Protein AF-A0AAJ1EIU1-F1 (afdb_monomer)

Structure (mmCIF, N/CA/C/O backbone):
data_AF-A0AAJ1EIU1-F1
#
_entry.id   AF-A0AAJ1EIU1-F1
#
loop_
_atom_site.group_PDB
_atom_site.id
_atom_site.type_symbol
_atom_site.label_atom_id
_atom_site.label_alt_id
_atom_site.label_comp_id
_atom_site.label_asym_id
_atom_site.label_entity_id
_atom_site.label_seq_id
_atom_site.pdbx_PDB_ins_code
_atom_site.Cartn_x
_atom_site.Cartn_y
_atom_site.Cartn_z
_atom_site.occupancy
_atom_site.B_iso_or_equiv
_atom_site.auth_seq_id
_atom_site.auth_comp_id
_atom_site.auth_asym_id
_atom_site.auth_atom_id
_atom_site.pdbx_PDB_model_num
ATOM 1 N N . MET A 1 1 ?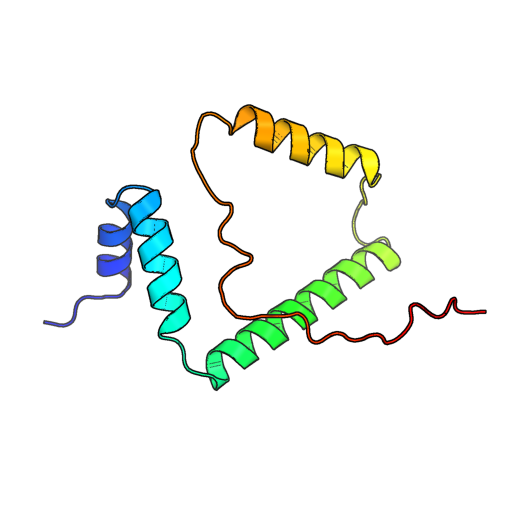 -27.892 1.397 17.058 1.00 46.09 1 MET A N 1
ATOM 2 C CA . MET A 1 1 ? -27.860 2.517 16.094 1.00 46.09 1 MET A CA 1
ATOM 3 C C . MET A 1 1 ? -26.888 2.152 14.993 1.00 46.09 1 MET A C 1
ATOM 5 O O . MET A 1 1 ? -25.786 1.737 15.324 1.00 46.09 1 MET A O 1
ATOM 9 N N . ALA A 1 2 ? -27.302 2.213 13.727 1.00 58.06 2 ALA A N 1
ATOM 10 C CA . ALA A 1 2 ? -26.422 1.883 12.610 1.00 58.06 2 ALA A CA 1
ATOM 11 C C . ALA A 1 2 ? -25.461 3.055 12.371 1.00 58.06 2 ALA A C 1
ATOM 13 O O . ALA A 1 2 ? -25.874 4.132 11.947 1.00 58.06 2 ALA A O 1
ATOM 14 N N . THR A 1 3 ? -24.191 2.870 12.715 1.00 75.62 3 THR A N 1
ATOM 15 C CA . THR A 1 3 ? -23.123 3.803 12.349 1.00 75.62 3 THR A CA 1
ATOM 16 C C . THR A 1 3 ? -22.791 3.568 10.878 1.00 75.62 3 THR A C 1
ATOM 18 O O . THR A 1 3 ? -22.568 2.424 10.489 1.00 75.62 3 THR A O 1
ATOM 21 N N . THR A 1 4 ? -22.794 4.615 10.050 1.00 93.38 4 THR A N 1
ATOM 22 C CA . THR A 1 4 ? -22.440 4.479 8.629 1.00 93.38 4 THR A CA 1
ATOM 23 C C . THR A 1 4 ? -20.931 4.295 8.460 1.00 93.38 4 THR A C 1
ATOM 25 O O . THR A 1 4 ? -20.146 4.670 9.339 1.00 93.38 4 THR A O 1
ATOM 28 N N . VAL A 1 5 ? -20.517 3.722 7.327 1.00 93.44 5 VAL A N 1
ATOM 29 C CA . VAL A 1 5 ? -19.097 3.509 7.005 1.00 93.44 5 VAL A CA 1
ATOM 30 C C . VAL A 1 5 ? -18.349 4.841 6.966 1.00 93.44 5 VAL A C 1
ATOM 32 O O . VAL A 1 5 ? -17.242 4.941 7.485 1.00 93.44 5 VAL A O 1
ATOM 35 N N . GLU A 1 6 ? -18.980 5.886 6.435 1.00 93.69 6 GLU A N 1
ATOM 36 C CA . GLU A 1 6 ? -18.416 7.232 6.336 1.00 93.69 6 GLU A CA 1
ATOM 37 C C . GLU A 1 6 ? -18.124 7.802 7.725 1.00 93.69 6 GLU A C 1
ATOM 39 O O . GLU A 1 6 ? -17.029 8.298 7.975 1.00 93.69 6 GLU A O 1
ATOM 44 N N . LYS A 1 7 ? -19.060 7.642 8.668 1.00 94.31 7 LYS A N 1
ATOM 45 C CA . LYS A 1 7 ? -18.885 8.114 10.044 1.00 94.31 7 LYS A CA 1
ATOM 46 C C . LYS A 1 7 ? -17.767 7.361 10.773 1.00 94.31 7 LYS A C 1
ATOM 48 O O . LYS A 1 7 ? -17.003 7.972 11.517 1.00 94.31 7 LYS A O 1
ATOM 53 N N . LEU A 1 8 ? -17.636 6.051 10.546 1.00 94.50 8 LEU A N 1
ATOM 54 C CA . LEU A 1 8 ? -16.521 5.262 11.086 1.00 94.50 8 LEU A CA 1
ATOM 55 C C . LEU A 1 8 ? -15.181 5.671 10.463 1.00 94.50 8 LEU A C 1
ATOM 57 O O . LEU A 1 8 ? -14.178 5.749 11.170 1.00 94.50 8 LEU A O 1
ATOM 61 N N . ALA A 1 9 ? -15.160 5.963 9.161 1.00 94.44 9 ALA A N 1
ATOM 62 C CA . ALA A 1 9 ? -13.968 6.432 8.469 1.00 94.44 9 ALA A CA 1
ATOM 63 C C . ALA A 1 9 ? -13.521 7.804 8.994 1.00 94.44 9 ALA A C 1
ATOM 65 O O . ALA A 1 9 ? -12.345 7.972 9.309 1.00 94.44 9 ALA A O 1
ATOM 66 N N . GLU A 1 10 ? -14.444 8.753 9.170 1.00 95.69 10 GLU A N 1
ATOM 67 C CA . GLU A 1 10 ? -14.163 10.061 9.778 1.00 95.69 10 GLU A CA 1
ATOM 68 C C . GLU A 1 10 ? -13.550 9.909 11.174 1.00 95.69 10 GLU A C 1
ATOM 70 O O . GLU A 1 10 ? -12.505 10.494 11.465 1.00 95.69 10 GLU A O 1
ATOM 75 N N . GLN A 1 11 ? -14.138 9.057 12.018 1.00 95.38 11 GLN A N 1
ATOM 76 C CA . GLN A 1 11 ? -13.597 8.755 13.343 1.00 95.38 11 GLN A CA 1
ATOM 77 C C . GLN A 1 11 ? -12.207 8.117 13.263 1.00 95.38 11 GLN A C 1
ATOM 79 O O . GLN A 1 11 ? -11.301 8.532 13.985 1.00 95.38 11 GLN A O 1
ATOM 84 N N . ALA A 1 12 ? -11.999 7.159 12.359 1.00 95.88 12 ALA A N 1
ATOM 85 C CA . ALA A 1 12 ? -10.695 6.542 12.146 1.00 95.88 12 ALA A CA 1
ATOM 86 C C . ALA A 1 12 ? -9.639 7.569 11.708 1.00 95.88 12 ALA A C 1
ATOM 88 O O . ALA A 1 12 ? -8.493 7.479 12.145 1.00 95.88 12 ALA A O 1
ATOM 89 N N . MET A 1 13 ? -10.003 8.581 10.913 1.00 96.56 13 MET A N 1
ATOM 90 C CA . MET A 1 13 ? -9.073 9.637 10.493 1.00 96.56 13 MET A CA 1
ATOM 91 C C . MET A 1 13 ? -8.587 10.514 11.654 1.00 96.56 13 MET A C 1
ATOM 93 O O . MET A 1 13 ? -7.480 11.045 11.574 1.00 96.56 13 MET A O 1
ATOM 97 N N . THR A 1 14 ? -9.341 10.606 12.756 1.00 97.06 14 THR A N 1
ATOM 98 C CA . THR A 1 14 ? -8.899 11.315 13.975 1.00 97.06 14 THR A CA 1
ATOM 99 C C . THR A 1 14 ? -7.813 10.574 14.761 1.00 97.06 14 THR A C 1
ATOM 101 O O . THR A 1 14 ? -7.127 11.179 15.586 1.00 97.06 14 THR A O 1
ATOM 104 N N . LEU A 1 15 ? -7.625 9.273 14.515 1.00 96.06 15 LEU A N 1
ATOM 105 C CA . LEU A 1 15 ? -6.644 8.473 15.241 1.00 96.06 15 LEU A CA 1
ATOM 106 C C . LEU A 1 15 ? -5.210 8.848 14.835 1.00 96.06 15 LEU A C 1
ATOM 108 O O . LEU A 1 15 ? -4.977 9.216 13.681 1.00 96.06 15 LEU A O 1
ATOM 112 N N . PRO A 1 16 ? -4.214 8.664 15.722 1.00 95.50 16 PRO A N 1
ATOM 113 C CA . PRO A 1 16 ? -2.805 8.737 15.348 1.00 95.50 16 PRO A CA 1
ATOM 114 C C . PRO A 1 16 ? -2.459 7.776 14.204 1.00 95.50 16 PRO A C 1
ATOM 116 O O . PRO A 1 16 ? -3.063 6.711 14.066 1.00 95.50 16 PRO A O 1
ATOM 119 N N . THR A 1 17 ? -1.444 8.120 13.406 1.00 89.69 17 THR A N 1
ATOM 120 C CA . THR A 1 17 ? -1.031 7.335 12.227 1.00 89.69 17 THR A CA 1
ATOM 121 C C . THR A 1 17 ? -0.787 5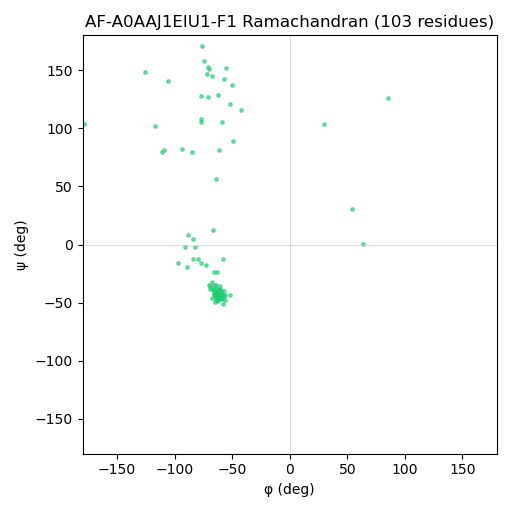.860 12.540 1.00 89.69 17 THR A C 1
ATOM 123 O O . THR A 1 17 ? -1.241 5.000 11.789 1.00 89.69 17 THR A O 1
ATOM 126 N N . GLU A 1 18 ? -0.121 5.555 13.654 1.00 90.69 18 GLU A N 1
ATOM 127 C CA . GLU A 1 18 ? 0.145 4.175 14.071 1.00 90.69 18 GLU A CA 1
ATOM 128 C C . GLU A 1 18 ? -1.150 3.400 14.356 1.00 90.69 18 GLU A C 1
ATOM 130 O O . GLU A 1 18 ? -1.333 2.290 13.855 1.00 90.69 18 GLU A O 1
ATOM 135 N N . SER A 1 19 ? -2.088 4.017 15.078 1.00 92.75 19 SER A N 1
ATOM 136 C CA . SER A 1 19 ? -3.393 3.428 15.388 1.00 92.75 19 SER A CA 1
ATOM 137 C C . SER A 1 19 ? -4.245 3.215 14.139 1.00 92.75 19 SER A C 1
ATOM 139 O O . SER A 1 19 ? -4.873 2.167 14.012 1.00 92.75 19 SER A O 1
ATOM 141 N N . ARG A 1 20 ? -4.231 4.155 13.181 1.00 95.94 20 ARG A N 1
ATOM 142 C CA . ARG A 1 20 ? -4.901 3.964 11.880 1.00 95.94 20 ARG A CA 1
ATOM 143 C C . ARG A 1 20 ? -4.322 2.778 11.127 1.00 95.94 20 ARG A C 1
ATOM 145 O O . ARG A 1 20 ? -5.063 1.979 10.568 1.00 95.94 20 ARG A O 1
ATOM 152 N N . ALA A 1 21 ? -3.000 2.659 11.130 1.00 91.69 21 ALA A N 1
ATOM 153 C CA . ALA A 1 21 ? -2.322 1.583 10.435 1.00 91.69 21 ALA A CA 1
ATOM 154 C C . ALA A 1 21 ? -2.615 0.218 11.090 1.00 91.69 21 ALA A C 1
ATOM 156 O O . ALA A 1 21 ? -2.831 -0.756 10.379 1.00 91.69 21 ALA A O 1
ATOM 157 N N . ARG A 1 22 ? -2.715 0.158 12.427 1.00 92.56 22 ARG A N 1
ATOM 158 C CA . ARG A 1 22 ? -3.174 -1.039 13.152 1.00 92.56 22 ARG A CA 1
ATOM 159 C C . ARG A 1 22 ? -4.638 -1.379 12.859 1.00 92.56 22 ARG A C 1
ATOM 161 O O . ARG A 1 22 ? -4.960 -2.545 12.681 1.00 92.56 22 ARG A O 1
ATOM 168 N N . LEU A 1 23 ? -5.521 -0.380 12.810 1.00 95.31 23 LEU A N 1
ATOM 169 C CA . LEU A 1 23 ? -6.929 -0.588 12.467 1.00 95.31 23 LEU A CA 1
ATOM 170 C C . LEU A 1 23 ? -7.081 -1.137 11.043 1.00 95.31 23 LEU A C 1
ATOM 172 O O . LEU A 1 23 ? -7.868 -2.049 10.828 1.00 95.31 23 LEU A O 1
ATOM 176 N N . ALA A 1 24 ? -6.304 -0.622 10.087 1.00 94.12 24 ALA A N 1
ATOM 177 C CA . ALA A 1 24 ? -6.283 -1.151 8.728 1.00 94.12 24 ALA A CA 1
ATOM 178 C C . ALA A 1 24 ? -5.850 -2.626 8.695 1.00 94.12 24 ALA A C 1
ATOM 180 O O . ALA A 1 24 ? -6.500 -3.419 8.020 1.00 94.12 24 ALA A O 1
ATOM 181 N N . ASP A 1 25 ? -4.812 -2.996 9.456 1.00 90.12 25 ASP A N 1
ATOM 182 C CA . ASP A 1 25 ? -4.357 -4.388 9.562 1.00 90.12 25 ASP A CA 1
ATOM 183 C C . ASP A 1 25 ? -5.503 -5.297 10.086 1.00 90.12 25 ASP A C 1
ATOM 185 O O . ASP A 1 25 ? -5.819 -6.306 9.459 1.00 90.12 25 ASP A O 1
ATOM 189 N N . LEU A 1 26 ? -6.223 -4.881 11.140 1.00 94.06 26 LEU A N 1
ATOM 190 C CA . LEU A 1 26 ? -7.378 -5.622 11.688 1.00 94.06 26 LEU A CA 1
ATOM 191 C C . LEU A 1 26 ? -8.554 -5.747 10.707 1.00 94.06 26 LEU A C 1
ATOM 193 O O . LEU A 1 26 ? -9.201 -6.789 10.640 1.00 94.06 26 LEU A O 1
ATOM 197 N N . LEU A 1 27 ? -8.858 -4.684 9.959 1.00 93.06 27 LEU A N 1
ATOM 198 C CA . LEU A 1 27 ? -9.940 -4.707 8.972 1.00 93.06 27 LEU A CA 1
ATOM 199 C C . LEU A 1 27 ? -9.625 -5.678 7.833 1.00 93.06 27 LEU A C 1
ATOM 201 O O . LEU A 1 27 ? -10.511 -6.402 7.391 1.00 93.06 27 LEU A O 1
ATOM 205 N N . VAL A 1 28 ? -8.368 -5.731 7.391 1.00 87.94 28 VAL A N 1
ATOM 206 C CA . VAL A 1 28 ? -7.929 -6.691 6.370 1.00 87.94 28 VAL A CA 1
ATOM 207 C C . VAL A 1 28 ? -8.015 -8.125 6.893 1.00 87.94 28 VAL A C 1
ATOM 209 O O . VAL A 1 28 ? -8.497 -8.995 6.175 1.00 87.94 28 VAL A O 1
ATOM 212 N N . GLU A 1 29 ? -7.601 -8.373 8.138 1.00 87.88 29 GLU A N 1
ATOM 213 C CA . GLU A 1 29 ? -7.710 -9.690 8.787 1.00 87.88 29 GLU A CA 1
ATOM 214 C C . GLU A 1 29 ? -9.163 -10.158 8.969 1.00 87.88 29 GLU A C 1
ATOM 216 O O . GLU A 1 29 ? -9.407 -11.358 9.070 1.00 87.88 29 GLU A O 1
ATOM 221 N N . SER A 1 30 ? -10.124 -9.230 9.004 1.00 90.94 30 SER A N 1
ATOM 222 C CA . SER A 1 30 ? -11.551 -9.548 9.145 1.00 90.94 30 SER A CA 1
ATOM 223 C C . SER A 1 30 ? -12.240 -9.994 7.853 1.00 90.94 30 SER A C 1
ATOM 225 O O . SER A 1 30 ? -13.365 -10.487 7.921 1.00 90.94 30 SER A O 1
ATOM 227 N N . LEU A 1 31 ? -11.596 -9.812 6.695 1.00 91.81 31 LEU A N 1
ATOM 228 C CA . LEU A 1 31 ? -12.144 -10.223 5.401 1.00 91.81 31 LEU A CA 1
ATOM 229 C C . LEU A 1 31 ? -12.130 -11.745 5.263 1.00 91.81 31 LEU A C 1
ATOM 231 O O . LEU A 1 31 ? -11.216 -12.415 5.754 1.00 91.81 31 LEU A O 1
ATOM 235 N N . ASP A 1 32 ? -13.117 -12.297 4.561 1.00 89.69 32 ASP A N 1
ATOM 236 C CA . ASP A 1 32 ? -13.152 -13.730 4.320 1.00 89.69 32 ASP A CA 1
ATOM 237 C C . ASP A 1 32 ? -12.142 -14.164 3.240 1.00 89.69 32 ASP A C 1
ATOM 239 O O . ASP A 1 32 ? -11.486 -13.368 2.556 1.00 89.69 32 ASP A O 1
ATOM 243 N N . THR A 1 33 ? -11.979 -15.479 3.088 1.00 85.00 33 THR A N 1
ATOM 244 C CA . THR A 1 33 ? -11.036 -16.032 2.108 1.00 85.00 33 THR A CA 1
ATOM 245 C C . THR A 1 33 ? -11.428 -15.694 0.665 1.00 85.00 33 THR A C 1
ATOM 247 O O . THR A 1 33 ? -10.545 -15.457 -0.158 1.00 85.00 33 THR A O 1
ATOM 250 N N . GLN A 1 34 ? -12.723 -15.625 0.341 1.00 87.44 34 GLN A N 1
ATOM 251 C CA . GLN A 1 34 ? -13.182 -15.336 -1.021 1.00 87.44 34 GLN A CA 1
ATOM 252 C C . GLN A 1 34 ? -12.874 -13.887 -1.419 1.00 87.44 34 GLN A C 1
ATOM 254 O O . GLN A 1 34 ? -12.475 -13.620 -2.559 1.00 87.44 34 GLN A O 1
ATOM 259 N N . GLU A 1 35 ? -13.012 -12.959 -0.477 1.00 84.94 35 GLU A N 1
ATOM 260 C CA . GLU A 1 35 ? -12.698 -11.542 -0.635 1.00 84.94 35 GLU A CA 1
ATOM 261 C C . GLU A 1 35 ? -11.198 -11.312 -0.796 1.00 84.94 35 GLU A C 1
ATOM 263 O O . GLU A 1 35 ? -10.777 -10.622 -1.731 1.00 84.94 35 GLU A O 1
ATOM 268 N N . LEU A 1 36 ? -10.374 -11.954 0.035 1.00 81.12 36 LEU A N 1
ATOM 269 C CA . LEU A 1 36 ? -8.917 -11.889 -0.094 1.00 81.12 36 LEU A CA 1
ATOM 270 C C . LEU A 1 36 ? -8.436 -12.449 -1.442 1.00 81.12 36 LEU A C 1
ATOM 272 O O . LEU A 1 36 ? -7.623 -11.820 -2.124 1.00 81.12 36 LEU A O 1
ATOM 276 N N . GLU A 1 37 ? -8.982 -13.583 -1.886 1.00 86.81 37 GLU A N 1
ATOM 277 C CA . GLU A 1 37 ? -8.677 -14.144 -3.206 1.00 86.81 37 GLU A CA 1
ATOM 278 C C . GLU A 1 37 ? -9.127 -13.232 -4.355 1.00 86.81 37 GLU A C 1
ATOM 280 O O . GLU A 1 37 ? -8.456 -13.133 -5.388 1.00 86.81 37 GLU A O 1
ATOM 285 N N . HIS A 1 38 ? -10.275 -12.565 -4.216 1.00 88.69 38 HIS A N 1
ATOM 286 C CA . HIS A 1 38 ? -10.741 -11.603 -5.208 1.00 88.69 38 HIS A CA 1
ATOM 287 C C . HIS A 1 38 ? -9.773 -10.422 -5.334 1.00 88.69 38 HIS A C 1
ATOM 289 O O . HIS A 1 38 ? -9.389 -10.067 -6.453 1.00 88.69 38 HIS A O 1
ATOM 295 N N . ILE A 1 39 ? -9.319 -9.871 -4.206 1.00 86.75 39 ILE A N 1
ATOM 296 C CA . ILE 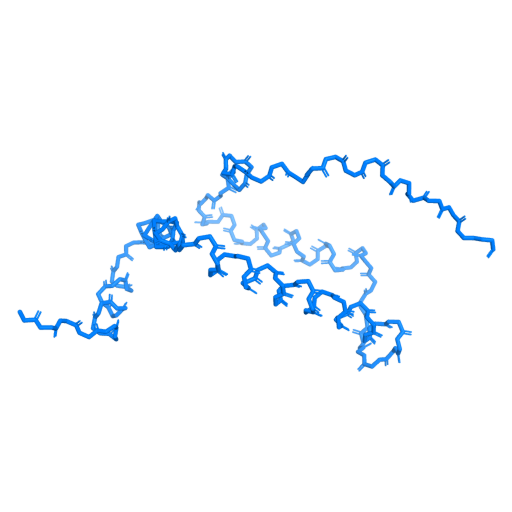A 1 39 ? -8.317 -8.800 -4.172 1.00 86.75 39 ILE A CA 1
ATOM 297 C C . ILE A 1 39 ? -7.020 -9.264 -4.846 1.00 86.75 39 ILE A C 1
ATOM 299 O O . ILE A 1 39 ? -6.505 -8.567 -5.723 1.00 86.75 39 ILE A O 1
ATOM 303 N N . ASP A 1 40 ? -6.526 -10.462 -4.534 1.00 88.19 40 ASP A N 1
ATOM 304 C CA . ASP A 1 40 ? -5.322 -11.011 -5.167 1.00 88.19 40 ASP A CA 1
ATOM 305 C C . ASP A 1 40 ? -5.446 -11.102 -6.692 1.00 88.19 40 ASP A C 1
ATOM 307 O O . ASP A 1 40 ? -4.528 -10.719 -7.427 1.00 88.19 40 ASP A O 1
ATOM 311 N N . ARG A 1 41 ? -6.595 -11.572 -7.195 1.00 92.69 41 ARG A N 1
ATOM 312 C CA . ARG A 1 41 ? -6.861 -11.641 -8.641 1.00 92.69 41 ARG A CA 1
ATOM 313 C C . ARG A 1 41 ? -6.801 -10.257 -9.287 1.00 92.69 41 ARG A C 1
ATOM 315 O O . ARG A 1 41 ? -6.204 -10.121 -10.359 1.00 92.69 41 ARG A O 1
ATOM 322 N N . LEU A 1 42 ? -7.364 -9.236 -8.638 1.00 95.00 42 LEU A N 1
ATOM 323 C CA . LEU A 1 42 ? -7.297 -7.851 -9.113 1.00 95.00 42 LEU A CA 1
ATOM 324 C C . LEU A 1 42 ? -5.854 -7.331 -9.147 1.00 95.00 42 LEU A C 1
ATOM 326 O O . LEU A 1 42 ? -5.445 -6.727 -10.140 1.00 95.00 42 LEU A O 1
ATOM 330 N N . TRP A 1 43 ? -5.052 -7.619 -8.120 1.00 94.12 43 TRP A N 1
ATOM 331 C CA . TRP A 1 43 ? -3.639 -7.231 -8.073 1.00 94.12 43 TRP A CA 1
ATOM 332 C C . TRP A 1 43 ? -2.815 -7.901 -9.174 1.00 94.12 43 TRP A C 1
ATOM 334 O O . TRP A 1 43 ? -2.005 -7.247 -9.835 1.00 94.12 43 TRP A O 1
ATOM 344 N N . VAL A 1 44 ? -3.043 -9.192 -9.428 1.00 96.50 44 VAL A N 1
ATOM 345 C CA . VAL A 1 44 ? -2.380 -9.919 -10.519 1.00 96.50 44 VAL A CA 1
ATOM 346 C C . VAL A 1 44 ? -2.770 -9.343 -11.880 1.00 96.50 44 VAL A C 1
ATOM 348 O O . VAL A 1 44 ? -1.902 -9.166 -12.743 1.00 96.50 44 VAL A O 1
ATOM 351 N N . ALA A 1 45 ? -4.052 -9.038 -12.089 1.00 96.00 45 ALA A N 1
ATOM 352 C CA . ALA A 1 45 ? -4.529 -8.418 -13.322 1.00 96.00 45 ALA A CA 1
ATOM 353 C C . ALA A 1 45 ? -3.874 -7.044 -13.544 1.00 96.00 45 ALA A C 1
ATOM 355 O O . ALA A 1 45 ? -3.350 -6.774 -14.628 1.00 96.00 45 ALA A O 1
ATOM 356 N N . GLU A 1 46 ? -3.812 -6.220 -12.498 1.00 97.12 46 GLU A N 1
ATOM 357 C CA . GLU A 1 46 ? -3.166 -4.910 -12.527 1.00 97.12 46 GLU A CA 1
ATOM 358 C C . GLU A 1 46 ? -1.669 -5.008 -12.842 1.00 97.12 46 GLU A C 1
ATOM 360 O O . GLU A 1 46 ? -1.159 -4.293 -13.709 1.00 97.12 46 GLU A O 1
ATOM 365 N N . ALA A 1 47 ? -0.956 -5.921 -12.180 1.00 96.56 47 ALA A N 1
ATOM 366 C CA . ALA A 1 47 ? 0.471 -6.130 -12.401 1.00 96.56 47 ALA A CA 1
ATOM 367 C C . ALA A 1 47 ? 0.762 -6.562 -13.848 1.00 96.56 47 ALA A C 1
ATOM 369 O O . ALA A 1 47 ? 1.676 -6.029 -14.487 1.00 96.56 47 ALA A O 1
ATOM 370 N N . LYS A 1 48 ? -0.045 -7.484 -14.396 1.00 97.75 48 LYS A N 1
ATOM 371 C CA . LYS A 1 48 ? 0.046 -7.906 -15.803 1.00 97.75 48 LYS A CA 1
ATOM 372 C C . LYS A 1 48 ? -0.204 -6.734 -16.749 1.00 97.75 48 LYS A C 1
ATOM 374 O O . LYS A 1 48 ? 0.591 -6.533 -17.667 1.00 97.75 48 LYS A O 1
ATOM 379 N N . ARG A 1 49 ? -1.244 -5.931 -16.496 1.00 97.75 49 ARG A N 1
ATOM 380 C CA . ARG A 1 49 ? -1.557 -4.746 -17.305 1.00 97.75 49 ARG A CA 1
ATOM 381 C C . ARG A 1 49 ? -0.387 -3.762 -17.325 1.00 97.75 49 ARG A C 1
ATOM 383 O O . ARG A 1 49 ? 0.084 -3.414 -18.403 1.00 97.75 49 ARG A O 1
ATOM 390 N N . ARG A 1 50 ? 0.150 -3.389 -16.155 1.00 95.44 50 ARG A N 1
ATOM 391 C CA 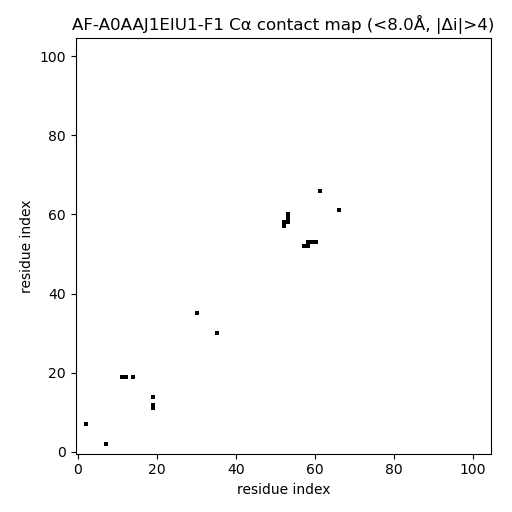. ARG A 1 50 ? 1.285 -2.449 -16.049 1.00 95.44 50 ARG A CA 1
ATOM 392 C C . ARG A 1 50 ? 2.532 -2.950 -16.770 1.00 95.44 50 ARG A C 1
ATOM 394 O O . ARG A 1 50 ? 3.184 -2.183 -17.474 1.00 95.44 50 ARG A O 1
ATOM 401 N N . ARG A 1 51 ? 2.858 -4.237 -16.630 1.00 95.56 51 ARG A N 1
ATOM 402 C CA . ARG A 1 51 ? 3.970 -4.861 -17.362 1.00 95.56 51 ARG A CA 1
ATOM 403 C C . ARG A 1 51 ? 3.766 -4.751 -18.874 1.00 95.56 51 ARG A C 1
ATOM 405 O O . ARG A 1 51 ? 4.703 -4.420 -19.601 1.00 95.56 51 ARG A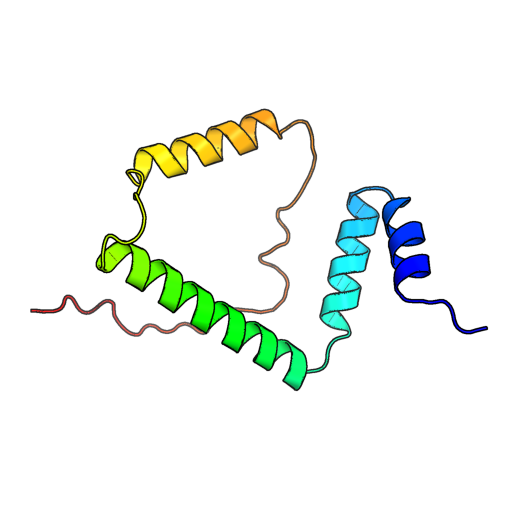 O 1
ATOM 412 N N . ASP A 1 52 ? 2.562 -5.052 -19.350 1.00 97.81 52 ASP A N 1
ATOM 413 C CA . ASP A 1 52 ? 2.254 -5.044 -20.777 1.00 97.81 52 ASP A CA 1
ATOM 414 C C . ASP A 1 52 ? 2.245 -3.626 -21.352 1.00 97.81 52 ASP A C 1
ATOM 416 O O . ASP A 1 52 ? 2.716 -3.435 -22.470 1.00 97.81 52 ASP A O 1
ATOM 420 N N . ASP A 1 53 ? 1.792 -2.628 -20.594 1.00 97.69 53 ASP A N 1
ATOM 421 C CA . ASP A 1 53 ? 1.853 -1.220 -20.997 1.00 97.69 53 ASP A CA 1
ATOM 422 C C . ASP A 1 53 ? 3.299 -0.744 -21.185 1.00 97.69 53 ASP A C 1
ATOM 424 O O . ASP A 1 53 ? 3.593 -0.052 -22.163 1.00 97.69 53 ASP A O 1
ATOM 428 N N . VAL A 1 54 ? 4.222 -1.173 -20.315 1.00 95.44 54 VAL A N 1
ATOM 429 C CA . VAL A 1 54 ? 5.663 -0.910 -20.476 1.00 95.44 54 VAL A CA 1
ATOM 430 C C . VAL A 1 54 ? 6.207 -1.603 -21.727 1.00 95.44 54 VAL A C 1
ATOM 432 O O . VAL A 1 54 ? 6.841 -0.957 -22.561 1.00 95.44 54 VAL A O 1
ATOM 435 N N . ARG A 1 55 ? 5.923 -2.901 -21.910 1.00 95.62 55 ARG A N 1
ATOM 436 C CA . ARG A 1 55 ? 6.390 -3.675 -23.079 1.00 95.62 55 ARG A CA 1
ATOM 437 C C . ARG 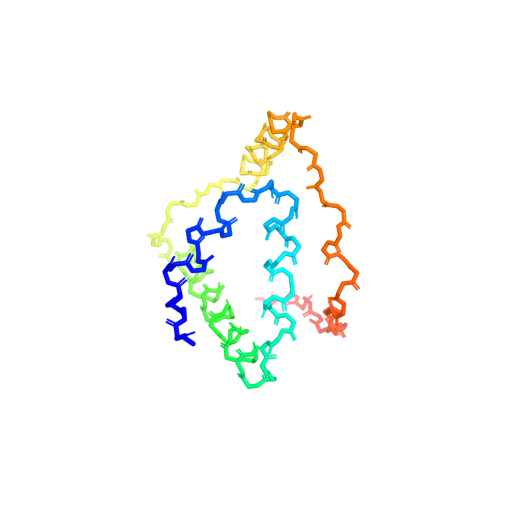A 1 55 ? 5.861 -3.116 -24.401 1.00 95.62 55 ARG A C 1
ATOM 439 O O . ARG A 1 55 ? 6.591 -3.076 -25.385 1.00 95.62 55 ARG A O 1
ATOM 446 N N . LYS A 1 56 ? 4.610 -2.653 -24.409 1.00 97.62 56 LYS A N 1
ATOM 447 C CA . LYS A 1 56 ? 3.941 -2.041 -25.567 1.00 97.62 56 LYS A CA 1
ATOM 448 C C . LYS A 1 56 ? 4.247 -0.547 -25.716 1.00 97.62 56 LYS A C 1
ATOM 450 O O . LYS A 1 56 ? 3.660 0.089 -26.584 1.00 97.62 56 LYS A O 1
ATOM 455 N N . ARG A 1 57 ? 5.136 0.017 -24.884 1.00 95.56 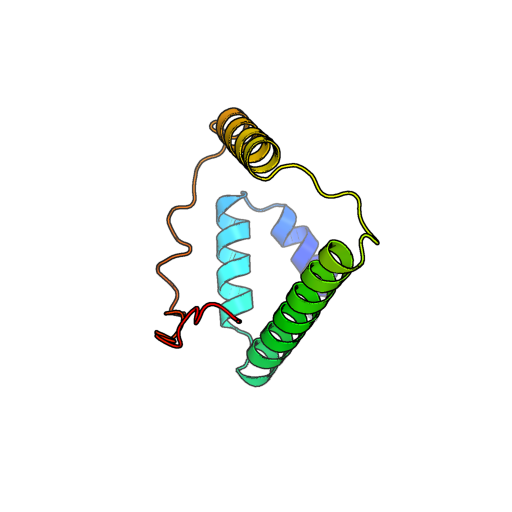57 ARG A N 1
ATOM 456 C CA . ARG A 1 57 ? 5.526 1.440 -24.884 1.00 95.56 57 ARG A CA 1
ATOM 457 C C . ARG A 1 57 ? 4.342 2.414 -24.781 1.00 95.56 57 ARG A C 1
ATOM 459 O O . ARG A 1 57 ? 4.414 3.533 -25.277 1.00 95.56 57 ARG A O 1
ATOM 466 N N . ARG A 1 58 ? 3.256 2.008 -24.115 1.00 97.31 58 ARG A N 1
ATOM 467 C CA . ARG A 1 58 ? 2.080 2.866 -23.863 1.00 97.31 58 ARG A CA 1
ATOM 468 C C . ARG A 1 58 ? 2.313 3.872 -22.740 1.00 97.31 58 ARG A C 1
ATOM 470 O O . ARG A 1 58 ? 1.557 4.824 -22.595 1.00 97.31 58 ARG A O 1
ATOM 477 N N . VAL A 1 59 ? 3.350 3.647 -21.940 1.00 95.88 59 VAL A N 1
ATOM 478 C CA . VAL A 1 59 ? 3.778 4.521 -20.849 1.00 95.88 59 VAL A CA 1
ATOM 479 C C . VAL A 1 59 ? 5.249 4.876 -21.022 1.00 95.88 59 VAL A C 1
ATOM 481 O O . VAL A 1 59 ? 6.044 4.073 -21.517 1.00 95.88 59 VAL A O 1
ATOM 484 N N . LYS A 1 60 ? 5.631 6.077 -20.580 1.00 94.56 60 LYS A N 1
ATOM 485 C CA . LYS A 1 60 ? 7.034 6.496 -20.531 1.00 94.56 60 LYS A CA 1
ATOM 486 C C . LYS A 1 60 ? 7.713 5.843 -19.326 1.00 94.56 60 LYS A C 1
ATOM 488 O O . LYS A 1 60 ? 7.482 6.247 -18.189 1.00 94.56 60 LYS A O 1
ATOM 493 N N . ALA A 1 61 ? 8.534 4.829 -19.579 1.00 92.50 61 ALA A N 1
ATOM 494 C CA . ALA A 1 61 ? 9.343 4.203 -18.541 1.00 92.50 61 ALA A CA 1
ATOM 495 C C . ALA A 1 61 ? 10.471 5.140 -18.073 1.00 92.50 61 ALA A C 1
ATOM 497 O O . ALA A 1 61 ? 10.970 5.967 -18.837 1.00 92.50 61 ALA A O 1
ATOM 498 N N . ILE A 1 62 ? 10.873 4.983 -16.813 1.00 94.12 62 ILE A N 1
ATOM 499 C CA . ILE A 1 62 ? 12.045 5.632 -16.217 1.00 94.12 62 ILE A CA 1
ATOM 500 C C . ILE A 1 62 ? 13.134 4.556 -16.088 1.00 94.12 62 ILE A C 1
ATOM 502 O O . ILE A 1 62 ? 12.792 3.418 -15.748 1.00 94.12 62 ILE A O 1
ATOM 506 N N . PRO A 1 63 ? 14.419 4.869 -16.338 1.00 95.06 63 PRO A N 1
ATOM 507 C CA . PRO A 1 63 ? 15.518 3.957 -16.038 1.00 95.06 63 PRO A CA 1
ATOM 508 C C . PRO A 1 63 ? 15.444 3.431 -14.598 1.00 95.06 63 PRO A C 1
ATOM 510 O O . PRO A 1 63 ? 15.170 4.187 -13.663 1.00 95.06 63 PRO A O 1
ATOM 513 N N . GLY A 1 64 ? 15.685 2.130 -14.415 1.00 93.12 64 GLY A N 1
ATOM 514 C CA . GLY A 1 64 ? 15.513 1.463 -13.120 1.00 93.12 64 GLY A CA 1
ATOM 515 C C . GLY A 1 64 ? 16.330 2.107 -11.998 1.00 93.12 64 GLY A C 1
ATOM 516 O O . GLY A 1 64 ? 15.797 2.359 -10.918 1.00 93.12 64 GLY A O 1
ATOM 517 N N . ASP A 1 65 ? 17.586 2.456 -12.275 1.00 96.19 65 ASP A N 1
ATOM 518 C CA . ASP A 1 65 ? 18.478 3.082 -11.294 1.00 96.19 65 ASP A CA 1
ATOM 519 C C . ASP A 1 65 ? 17.984 4.462 -10.851 1.00 96.19 65 ASP A C 1
ATOM 521 O O . ASP A 1 65 ? 17.986 4.770 -9.657 1.00 96.19 65 ASP A O 1
ATOM 525 N N . GLU A 1 66 ? 17.486 5.268 -11.794 1.00 97.12 66 GLU A N 1
ATOM 526 C CA . GLU A 1 66 ? 16.902 6.581 -11.510 1.00 97.12 66 GLU A CA 1
ATOM 527 C C . GLU A 1 66 ? 15.627 6.441 -10.664 1.00 97.12 66 GLU A C 1
ATOM 529 O O . GLU A 1 66 ? 15.439 7.164 -9.682 1.00 97.12 66 GLU A O 1
ATOM 534 N N . ALA A 1 67 ? 14.760 5.481 -11.000 1.00 93.38 67 ALA A N 1
ATOM 535 C CA . ALA A 1 67 ? 13.543 5.212 -10.239 1.00 93.38 67 ALA A CA 1
ATOM 536 C C . ALA A 1 67 ? 13.860 4.781 -8.796 1.00 93.38 67 ALA A C 1
ATOM 538 O O . ALA A 1 67 ? 13.297 5.327 -7.845 1.00 93.38 67 ALA A O 1
ATOM 539 N N . LEU A 1 68 ? 14.799 3.847 -8.616 1.00 94.06 68 LEU A N 1
ATOM 540 C CA . LEU A 1 68 ? 15.215 3.379 -7.294 1.00 94.06 68 LEU A CA 1
ATOM 541 C C . LEU A 1 68 ? 15.907 4.479 -6.481 1.00 94.06 68 LEU A C 1
ATOM 543 O O . LEU A 1 68 ? 15.719 4.547 -5.265 1.00 94.06 68 LEU A O 1
ATOM 547 N N . GLN A 1 69 ? 16.669 5.363 -7.129 1.00 95.50 69 GLN A N 1
ATOM 548 C CA . GLN A 1 69 ? 17.281 6.510 -6.464 1.00 95.50 69 GLN A CA 1
ATOM 549 C C . GLN A 1 69 ? 16.219 7.471 -5.917 1.00 95.50 69 GLN A C 1
ATOM 551 O O . GLN A 1 69 ? 16.251 7.797 -4.731 1.00 95.50 69 GLN A O 1
ATOM 556 N N . LYS A 1 70 ? 15.207 7.818 -6.724 1.00 94.12 70 LYS A N 1
ATOM 557 C CA . LYS A 1 70 ? 14.079 8.657 -6.281 1.00 94.12 70 LYS A CA 1
ATOM 558 C C . LYS A 1 70 ? 13.347 8.065 -5.075 1.00 94.12 70 LYS A C 1
ATOM 560 O O . LYS A 1 70 ? 12.984 8.807 -4.163 1.00 94.12 70 LYS A O 1
ATOM 565 N N . VAL A 1 71 ? 13.154 6.742 -5.044 1.00 92.69 71 VAL A N 1
ATOM 566 C CA . VAL A 1 71 ? 12.539 6.045 -3.900 1.00 92.69 71 VAL A CA 1
ATOM 567 C C . VAL A 1 71 ? 13.408 6.170 -2.648 1.00 92.69 71 VAL A C 1
ATOM 569 O O . VAL A 1 71 ? 12.896 6.537 -1.591 1.00 92.69 71 VAL A O 1
ATOM 572 N N . ARG A 1 72 ? 14.720 5.922 -2.751 1.00 92.50 72 ARG A N 1
ATOM 573 C CA . ARG A 1 72 ? 15.647 6.078 -1.616 1.00 92.50 72 ARG A CA 1
ATOM 574 C C . ARG A 1 72 ? 15.632 7.500 -1.065 1.00 92.50 72 ARG A C 1
ATOM 576 O O . ARG A 1 72 ? 15.583 7.676 0.150 1.00 92.50 72 ARG A O 1
ATOM 583 N N . ASP A 1 73 ? 15.623 8.501 -1.937 1.00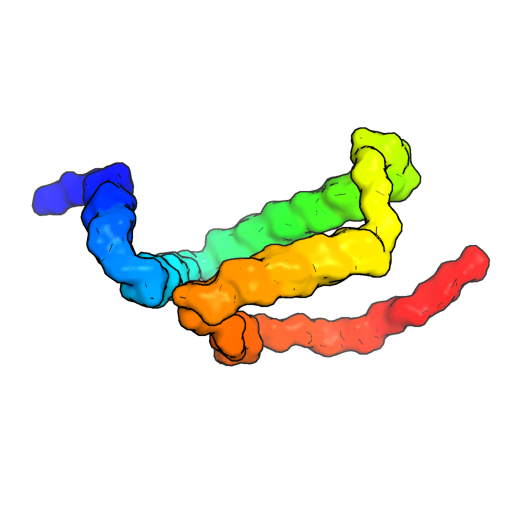 93.19 73 ASP A N 1
ATOM 584 C CA . ASP A 1 73 ? 15.602 9.908 -1.532 1.00 93.19 73 ASP A CA 1
ATOM 585 C C . ASP A 1 73 ? 14.258 10.311 -0.913 1.00 93.19 73 ASP A C 1
ATOM 587 O O . ASP A 1 73 ? 14.217 11.088 0.040 1.00 93.19 73 ASP A O 1
ATOM 591 N N . ALA A 1 74 ? 13.141 9.757 -1.394 1.00 89.31 74 ALA A N 1
ATOM 592 C CA . ALA A 1 74 ? 11.838 9.922 -0.753 1.00 89.31 74 ALA A CA 1
ATOM 593 C C . ALA A 1 74 ? 11.826 9.326 0.663 1.00 89.31 74 ALA A C 1
ATOM 595 O O . ALA A 1 74 ? 11.472 10.029 1.604 1.00 89.31 74 ALA A O 1
ATOM 596 N N . ILE A 1 75 ? 12.301 8.089 0.833 1.00 86.25 75 ILE A N 1
ATOM 597 C CA . ILE A 1 75 ? 12.369 7.430 2.147 1.00 86.25 75 ILE A CA 1
ATOM 598 C C . ILE A 1 75 ? 13.273 8.215 3.107 1.00 86.25 75 ILE A C 1
ATOM 600 O O . ILE A 1 75 ? 12.894 8.451 4.249 1.00 86.25 75 ILE A O 1
ATOM 604 N N . ARG A 1 76 ? 14.438 8.685 2.643 1.00 83.25 76 ARG A N 1
ATOM 605 C CA . ARG A 1 76 ? 15.348 9.516 3.451 1.00 83.25 76 ARG A CA 1
ATOM 606 C C . ARG A 1 76 ? 14.705 10.828 3.900 1.00 83.25 76 ARG A C 1
ATOM 608 O O . ARG A 1 76 ? 14.901 11.222 5.042 1.00 83.25 76 ARG A O 1
ATOM 615 N N . ARG A 1 77 ? 13.921 11.486 3.041 1.00 76.38 77 ARG A N 1
ATOM 616 C CA . ARG A 1 77 ? 13.153 12.692 3.412 1.00 76.38 77 ARG A CA 1
ATOM 617 C C . ARG A 1 77 ? 12.036 12.385 4.407 1.00 76.38 77 ARG A C 1
ATOM 619 O O . ARG A 1 77 ? 11.735 13.209 5.261 1.00 76.38 77 ARG A O 1
ATOM 626 N N . SER A 1 78 ? 11.451 11.195 4.317 1.00 68.12 78 SER A N 1
ATOM 627 C CA . SER A 1 78 ? 10.411 10.719 5.227 1.00 68.12 78 SER A CA 1
ATOM 628 C C . SER A 1 78 ? 10.944 10.143 6.544 1.00 68.12 78 SER A C 1
ATOM 630 O O . SER A 1 78 ? 10.126 9.821 7.394 1.00 68.12 78 SER A O 1
ATOM 632 N N . ASN A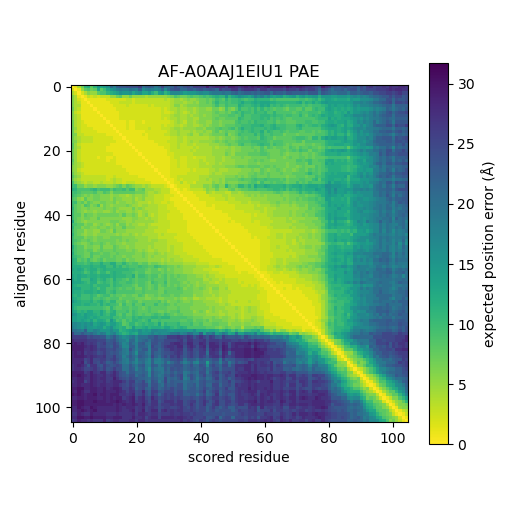 1 79 ? 12.264 10.063 6.778 1.00 55.47 79 ASN A N 1
ATOM 633 C CA . ASN A 1 79 ? 12.866 9.534 8.021 1.00 55.47 79 ASN A CA 1
ATOM 634 C C . ASN A 1 79 ? 12.617 10.388 9.291 1.00 55.47 79 ASN A C 1
ATOM 636 O O . ASN A 1 79 ? 13.223 10.131 10.328 1.00 55.47 79 ASN A O 1
ATOM 640 N N . GLY A 1 80 ? 11.695 11.356 9.249 1.00 49.44 80 GLY A N 1
ATOM 641 C CA . GLY A 1 80 ? 11.015 11.900 10.433 1.00 49.44 80 GLY A CA 1
ATOM 642 C C . GLY A 1 80 ? 9.705 11.176 10.797 1.00 49.44 80 GLY A C 1
ATOM 643 O O . GLY A 1 80 ? 9.071 11.529 11.785 1.00 49.44 80 GLY A O 1
ATOM 644 N N . ILE A 1 81 ? 9.275 10.175 10.020 1.00 48.09 81 ILE A N 1
ATOM 645 C CA . ILE A 1 81 ? 8.044 9.404 10.230 1.00 48.09 81 ILE A CA 1
ATOM 646 C C . ILE A 1 81 ? 8.442 7.949 10.480 1.00 48.09 81 ILE A C 1
ATOM 648 O O . ILE A 1 81 ? 8.822 7.199 9.583 1.00 48.09 81 ILE A O 1
ATOM 652 N N . SER A 1 82 ? 8.398 7.585 11.754 1.00 46.56 82 SER A N 1
ATOM 653 C CA . SER A 1 82 ? 8.720 6.265 12.273 1.00 46.56 82 SER A CA 1
ATOM 654 C C . SER A 1 82 ? 7.873 5.142 11.645 1.00 46.56 82 SER A C 1
ATOM 656 O O . SER A 1 82 ? 6.658 5.262 11.490 1.00 46.56 82 SER A O 1
ATOM 658 N N . THR A 1 83 ? 8.545 4.005 11.429 1.00 48.84 83 THR A N 1
ATOM 659 C CA . THR A 1 83 ? 8.052 2.624 11.227 1.00 48.84 83 THR A CA 1
ATOM 660 C C . THR A 1 83 ? 7.633 2.161 9.819 1.00 48.84 83 THR A C 1
ATOM 662 O O . THR A 1 83 ? 6.726 2.691 9.190 1.00 48.84 83 THR A O 1
ATOM 665 N N . ARG A 1 84 ? 8.229 1.041 9.368 1.00 47.19 84 ARG A N 1
ATOM 666 C CA . ARG A 1 84 ? 7.570 -0.289 9.348 1.00 47.19 84 ARG A CA 1
ATOM 667 C C . ARG A 1 84 ? 8.520 -1.374 8.807 1.00 47.19 84 ARG A C 1
ATOM 669 O O . ARG A 1 84 ? 8.721 -1.517 7.607 1.00 47.19 84 ARG A O 1
ATOM 676 N N . LYS A 1 85 ? 9.056 -2.194 9.722 1.00 40.94 85 LYS A N 1
ATOM 677 C CA . LYS A 1 85 ? 9.709 -3.496 9.452 1.00 40.94 85 LYS A CA 1
ATOM 678 C C . LYS A 1 85 ? 8.720 -4.680 9.439 1.00 40.94 85 LYS A C 1
ATOM 680 O O . LYS A 1 85 ? 9.157 -5.823 9.400 1.00 40.94 85 LYS A O 1
ATOM 685 N N . HIS A 1 86 ? 7.408 -4.442 9.490 1.00 40.38 86 HIS A N 1
ATOM 686 C CA . HIS A 1 86 ? 6.445 -5.506 9.820 1.00 40.38 86 HIS A CA 1
ATOM 687 C C . HIS A 1 86 ? 5.927 -6.316 8.621 1.00 40.38 86 HIS A C 1
ATOM 689 O O . HIS A 1 86 ? 5.557 -7.465 8.810 1.00 40.38 86 HIS A O 1
ATOM 695 N N . TRP A 1 87 ? 6.022 -5.821 7.376 1.00 42.84 87 TRP A N 1
ATOM 696 C CA . TRP A 1 87 ? 5.401 -6.495 6.213 1.00 42.84 87 TRP A CA 1
ATOM 697 C C . TRP A 1 87 ? 5.870 -7.950 5.962 1.00 42.84 87 TRP A C 1
ATOM 699 O O . TRP A 1 87 ? 5.243 -8.673 5.199 1.00 42.84 87 TRP A O 1
ATOM 709 N N . ARG A 1 88 ? 6.947 -8.408 6.619 1.00 43.53 88 ARG A N 1
ATOM 710 C CA . ARG A 1 88 ? 7.424 -9.800 6.568 1.00 43.53 88 ARG A CA 1
ATOM 711 C C . ARG A 1 88 ? 6.745 -10.775 7.545 1.00 43.53 88 ARG A C 1
ATOM 713 O O . ARG A 1 88 ? 6.981 -11.967 7.378 1.00 43.53 88 ARG A O 1
ATOM 720 N N . SER A 1 89 ? 5.973 -10.342 8.550 1.00 32.41 89 SER A N 1
ATOM 721 C CA . SER A 1 89 ? 5.487 -11.256 9.607 1.00 32.41 89 SER A CA 1
ATOM 722 C C . SER A 1 89 ? 4.072 -11.804 9.416 1.00 32.41 89 SER A C 1
ATOM 724 O O . SER A 1 89 ? 3.746 -12.812 10.036 1.00 32.41 89 SER A O 1
ATOM 726 N N . THR A 1 90 ? 3.239 -11.227 8.546 1.00 39.84 90 THR A N 1
ATOM 727 C CA . THR A 1 90 ? 1.912 -11.784 8.238 1.00 39.84 90 THR A CA 1
ATOM 728 C C . THR A 1 90 ? 1.977 -12.699 7.013 1.00 39.84 90 THR A C 1
ATOM 730 O O . THR A 1 90 ? 1.705 -12.317 5.881 1.00 39.84 90 THR A O 1
ATOM 733 N N . GLY A 1 91 ? 2.387 -13.945 7.248 1.00 36.06 91 GLY A N 1
ATOM 734 C CA . GLY A 1 91 ? 1.705 -15.125 6.698 1.00 36.06 91 GLY A CA 1
ATOM 735 C C . GLY A 1 91 ? 1.631 -15.374 5.186 1.00 36.06 91 GLY A C 1
ATOM 736 O O . GLY A 1 91 ? 1.088 -16.406 4.812 1.00 36.06 91 GLY A O 1
ATOM 737 N N . ARG A 1 92 ? 2.192 -14.542 4.303 1.00 38.34 92 ARG A N 1
ATOM 738 C CA . ARG A 1 92 ? 2.361 -14.892 2.885 1.00 38.34 92 ARG A CA 1
ATOM 739 C C . ARG A 1 92 ? 3.839 -15.114 2.594 1.00 38.34 92 ARG A C 1
ATOM 741 O O . ARG A 1 92 ? 4.531 -14.243 2.074 1.00 38.34 92 ARG A O 1
ATOM 748 N N . GLN A 1 93 ? 4.329 -16.312 2.924 1.00 33.16 93 GLN A N 1
ATOM 749 C CA . GLN A 1 93 ? 5.440 -16.873 2.155 1.00 33.16 93 GLN A CA 1
ATOM 750 C C . GLN A 1 93 ? 4.997 -16.783 0.686 1.00 33.16 93 GLN A C 1
ATOM 752 O O . GLN A 1 93 ? 3.939 -17.336 0.368 1.00 33.16 93 GLN A O 1
ATOM 757 N N . PRO A 1 94 ? 5.707 -16.088 -0.223 1.00 35.41 94 PRO A N 1
ATOM 758 C CA . PRO A 1 94 ? 5.553 -16.424 -1.624 1.00 35.41 94 PRO A CA 1
ATOM 759 C C . PRO A 1 94 ? 5.963 -17.887 -1.670 1.00 35.41 94 PRO A C 1
ATOM 761 O O . PRO A 1 94 ? 7.135 -18.189 -1.453 1.00 35.41 94 PRO A O 1
ATOM 764 N N . SER A 1 95 ? 4.986 -18.791 -1.808 1.00 33.97 95 SER A N 1
ATOM 765 C CA . SER A 1 95 ? 5.243 -20.209 -2.012 1.00 33.97 95 SER A CA 1
ATOM 766 C C . SER A 1 95 ? 6.384 -20.266 -2.999 1.00 33.97 95 SER A C 1
ATOM 768 O O . SER A 1 95 ? 6.242 -19.707 -4.093 1.00 33.97 95 SER A O 1
ATOM 770 N N . THR A 1 96 ? 7.516 -20.798 -2.545 1.00 39.12 96 THR A N 1
ATOM 771 C CA . THR A 1 96 ? 8.735 -20.972 -3.311 1.00 39.12 96 THR A CA 1
ATOM 772 C C . THR A 1 96 ? 8.353 -21.633 -4.619 1.00 39.12 96 THR A C 1
ATOM 774 O O . THR A 1 96 ? 8.318 -22.847 -4.757 1.00 39.12 96 THR A O 1
ATOM 777 N N . THR A 1 97 ? 8.035 -20.804 -5.600 1.00 35.31 97 THR A N 1
ATOM 778 C CA . THR A 1 97 ? 8.017 -21.180 -6.985 1.00 35.31 97 THR A CA 1
ATOM 779 C C . THR A 1 97 ? 9.463 -20.987 -7.362 1.00 35.31 97 THR A C 1
ATOM 781 O O . THR A 1 97 ? 9.870 -19.987 -7.944 1.00 35.31 97 THR A O 1
ATOM 784 N N . GLN A 1 98 ? 10.256 -21.987 -6.992 1.00 35.69 98 GLN A N 1
ATOM 785 C CA . GLN A 1 98 ? 11.435 -22.377 -7.737 1.00 35.69 98 GLN A CA 1
ATOM 786 C C . GLN A 1 98 ? 10.961 -22.875 -9.116 1.00 35.69 98 GLN A C 1
ATOM 788 O O . GLN A 1 98 ? 11.185 -24.009 -9.503 1.00 35.69 98 GLN A O 1
ATOM 793 N N . SER A 1 99 ? 10.234 -22.036 -9.854 1.00 36.03 99 SER A N 1
ATOM 794 C CA . SER A 1 99 ? 9.987 -22.199 -11.277 1.00 36.03 99 SER A CA 1
ATOM 795 C C . SER A 1 99 ? 10.760 -21.078 -11.931 1.00 36.03 99 SER A C 1
ATOM 797 O O . SER A 1 99 ? 10.279 -19.972 -12.158 1.00 36.03 99 SER A O 1
ATOM 799 N N . ALA A 1 100 ? 12.052 -21.373 -12.016 1.00 34.75 100 ALA A N 1
ATOM 800 C CA . ALA A 1 100 ? 12.902 -21.056 -13.133 1.00 34.75 100 ALA A CA 1
ATOM 801 C C . ALA A 1 100 ? 12.502 -19.789 -13.904 1.00 34.75 100 ALA A C 1
ATOM 803 O O . ALA A 1 100 ? 11.652 -19.799 -14.794 1.00 34.75 100 ALA A O 1
ATOM 804 N N . ILE A 1 101 ? 13.256 -18.722 -13.654 1.00 40.31 101 ILE A N 1
ATOM 805 C CA . ILE A 1 101 ? 13.672 -17.853 -14.750 1.00 40.31 101 ILE A CA 1
ATOM 806 C C . ILE A 1 101 ? 14.518 -18.752 -15.667 1.00 40.31 101 ILE A C 1
ATOM 808 O O . ILE A 1 101 ? 15.735 -18.823 -15.532 1.00 40.31 101 ILE A O 1
ATOM 812 N N . GLN A 1 102 ? 13.860 -19.536 -16.525 1.00 38.81 102 GLN A N 1
ATOM 813 C CA . GLN A 1 102 ? 14.512 -20.088 -17.704 1.00 38.81 102 GLN A CA 1
ATOM 814 C C . GLN A 1 102 ? 14.720 -18.905 -18.652 1.00 38.81 102 GLN A C 1
ATOM 816 O O . GLN A 1 102 ? 13.759 -18.166 -18.906 1.00 38.81 102 GLN A O 1
ATOM 821 N N . PRO A 1 103 ? 15.943 -18.666 -19.146 1.00 30.94 103 PRO A N 1
ATOM 822 C CA . PRO A 1 103 ? 16.124 -17.730 -20.240 1.00 30.94 103 PRO A CA 1
ATOM 823 C C . PRO A 1 103 ? 15.364 -18.287 -21.452 1.00 30.94 103 PRO A C 1
ATOM 825 O O . PRO A 1 103 ? 15.497 -19.463 -21.786 1.00 30.94 103 PRO A O 1
ATOM 828 N N . LEU A 1 104 ? 14.511 -17.461 -22.060 1.00 36.31 104 LEU A N 1
ATOM 829 C CA . LEU A 1 104 ? 13.909 -17.786 -23.354 1.00 36.31 104 LEU A CA 1
ATOM 830 C C . LEU A 1 104 ? 15.014 -17.788 -24.430 1.00 36.31 104 LEU A C 1
ATOM 832 O O . LEU A 1 104 ? 15.945 -16.987 -24.297 1.00 36.31 104 LEU A O 1
ATOM 836 N N . PRO A 1 105 ? 14.924 -18.669 -25.444 1.00 46.16 105 PRO A N 1
ATOM 837 C CA . PRO A 1 105 ? 15.859 -18.702 -26.568 1.00 46.16 105 PRO A CA 1
ATOM 838 C C . PRO A 1 105 ? 15.813 -17.423 -27.414 1.00 46.16 105 PRO A C 1
ATOM 840 O O . PRO A 1 105 ? 14.741 -16.771 -27.460 1.00 46.16 105 PRO A O 1
#

Mean predicted aligned error: 12.2 Å

Organism: NCBI:txid3123416

Foldseek 3Di:
DDDDPVNVVVVLVPDPPVSNVVVVVVVVVPDDPVVVVVVVVVVVVVVVVVVVCVVVVVDDDDPPVVVVVVVVVVVVVVVVPDDDPDPPPPDDPVPPPPPDPPPDD

Sequence (105 aa):
MATTVEKLAEQAMTLPTESRARLADLLVESLDTQELEHIDRLWVAEAKRRRDDVRKRRVKAIPGDEALQKVRDAIRRSNGISTRKHWRSTGRQPSTTQSAIQPLP

InterPro domains:
  IPR013406 Conserved hypothetical protein CHP02574, addiction module [PF09720] (15-67)

pLDDT: mean 78.17, std 23.66, range [30.94, 97.81]

Radius of gyration: 19.2 Å; Cα contacts (8 Å, |Δi|>4): 11; chains: 1; bounding box: 46×35×43 Å

Solvent-accessible surface area (backbone atoms only — not comparable to full-atom values): 6722 Å² total; per-residue (Å²): 132,90,78,52,72,67,60,52,48,56,56,46,67,73,45,57,72,68,57,39,54,53,49,50,53,54,57,60,71,68,53,54,71,71,56,53,52,50,51,50,52,51,52,52,53,49,52,54,50,55,52,47,33,51,76,69,60,75,48,92,82,70,60,67,68,61,52,53,47,53,50,54,54,51,52,62,71,43,70,85,61,85,86,82,89,57,88,81,73,72,86,69,73,76,73,83,71,86,66,69,91,66,82,79,134

Secondary structure (DSSP, 8-state):
----HHHHHHHHHTS-HHHHHHHHHHHHHTS-HHHHHHHHHHHHHHHHHHHHHHHTT-S----HHHHHHHHHHHHHHHTTS----GGGSSS----------PPP-